Protein AF-A0A392S404-F1 (afdb_monomer_lite)

Secondary structure (DSSP, 8-state):
--TTPPPEEE--SSSSPEEE--HHHHHHH---SSHHHH--

Foldseek 3Di:
DDPPADWDWADDPDDDIDIDSDVVVVVVRDDDPDPVVRVD

InterPro domains:
  IPR001844 Chaperonin Cpn60/GroEL [PTHR45633] (1-40)
  IPR027413 GroEL-like equatorial domain superfamily [G3DSA:1.10.560.10] (1-40)
  IPR027413 GroEL-like equatorial domain superfamily [SSF48592] (1-40)

Organism: NCBI:txid97028

Structure (mmCIF, N/CA/C/O backbone):
data_AF-A0A392S404-F1
#
_entry.id   AF-A0A392S404-F1
#
loop_
_atom_site.group_PDB
_atom_site.id
_atom_site.type_symbol
_atom_site.label_atom_id
_atom_site.label_alt_id
_atom_site.label_comp_id
_atom_site.label_asym_id
_atom_site.label_entity_id
_atom_site.label_seq_id
_atom_site.pdbx_PDB_ins_code
_atom_site.Cartn_x
_atom_site.Cartn_y
_atom_site.Cartn_z
_atom_site.occupancy
_atom_site.B_iso_or_equiv
_atom_site.auth_seq_id
_atom_site.auth_comp_id
_atom_site.auth_asym_id
_atom_site.auth_atom_id
_atom_site.pdbx_PDB_model_num
ATOM 1 N N . MET A 1 1 ? 2.790 -9.036 -4.156 1.00 61.31 1 MET A N 1
ATOM 2 C CA . MET A 1 1 ? 3.322 -8.188 -5.242 1.00 61.31 1 MET A CA 1
ATOM 3 C C . MET A 1 1 ? 4.102 -9.085 -6.184 1.00 61.31 1 MET A C 1
ATOM 5 O O . MET A 1 1 ? 5.107 -9.637 -5.769 1.00 61.31 1 MET A O 1
ATOM 9 N N . GLY A 1 2 ? 3.565 -9.370 -7.369 1.00 69.06 2 GLY A N 1
ATOM 10 C CA . GLY A 1 2 ? 4.197 -10.309 -8.301 1.00 69.06 2 GLY A CA 1
ATOM 11 C C . GLY A 1 2 ? 5.234 -9.634 -9.207 1.00 69.06 2 GLY A C 1
ATOM 12 O O . GLY A 1 2 ? 5.244 -8.407 -9.305 1.00 69.06 2 GLY A O 1
ATOM 13 N N . PRO A 1 3 ? 6.036 -10.416 -9.948 1.00 76.06 3 PRO A N 1
ATOM 14 C CA . PRO A 1 3 ? 7.039 -9.907 -10.893 1.00 76.06 3 PRO A CA 1
ATOM 15 C C . PRO A 1 3 ? 6.450 -9.056 -12.040 1.00 76.06 3 PRO A C 1
ATOM 17 O O . PRO A 1 3 ? 7.178 -8.329 -12.705 1.00 76.06 3 PRO A O 1
ATOM 20 N N . LYS A 1 4 ? 5.122 -9.083 -12.243 1.00 78.88 4 LYS A N 1
ATOM 21 C CA . LYS A 1 4 ? 4.362 -8.183 -13.135 1.00 78.88 4 LYS A CA 1
ATOM 22 C C . LYS A 1 4 ? 3.595 -7.092 -12.364 1.00 78.88 4 LYS A C 1
ATOM 24 O O . LYS A 1 4 ? 2.431 -6.820 -12.653 1.00 78.88 4 LYS A O 1
ATOM 29 N N . GLY A 1 5 ? 4.207 -6.513 -11.332 1.00 72.31 5 GLY A N 1
ATOM 30 C CA . GLY A 1 5 ? 3.613 -5.418 -10.560 1.00 72.31 5 GLY A CA 1
ATOM 31 C C . GLY A 1 5 ? 3.310 -4.193 -11.433 1.00 72.31 5 GLY A C 1
ATOM 32 O O . GLY A 1 5 ? 4.115 -3.818 -12.287 1.00 72.31 5 GLY A O 1
ATOM 33 N N . ARG A 1 6 ? 2.141 -3.578 -11.224 1.00 83.81 6 ARG A N 1
ATOM 34 C CA . ARG A 1 6 ? 1.740 -2.327 -11.887 1.00 83.81 6 ARG A CA 1
ATOM 35 C C . ARG A 1 6 ? 2.430 -1.132 -11.230 1.00 83.81 6 ARG A C 1
ATOM 37 O O . ARG A 1 6 ? 2.738 -1.173 -10.041 1.00 83.81 6 ARG A O 1
ATOM 44 N N . ASN A 1 7 ? 2.649 -0.078 -12.012 1.00 83.88 7 ASN A N 1
ATOM 45 C CA . ASN A 1 7 ? 3.186 1.179 -11.503 1.00 83.88 7 ASN A CA 1
ATOM 46 C C . ASN A 1 7 ? 2.108 1.909 -10.713 1.00 83.88 7 ASN A C 1
ATOM 48 O O . ASN A 1 7 ? 0.980 2.040 -11.188 1.00 83.88 7 ASN A O 1
ATOM 52 N N . VAL A 1 8 ? 2.477 2.407 -9.541 1.00 84.12 8 VAL A N 1
ATOM 53 C CA . VAL A 1 8 ? 1.643 3.309 -8.756 1.00 84.12 8 VAL A CA 1
ATOM 54 C C . VAL A 1 8 ? 2.306 4.676 -8.766 1.00 84.12 8 VAL A C 1
ATOM 56 O O . VAL A 1 8 ? 3.506 4.799 -8.517 1.00 84.12 8 VAL A O 1
ATOM 59 N N . VAL A 1 9 ? 1.523 5.696 -9.101 1.00 86.19 9 VAL A N 1
ATOM 60 C CA . VAL A 1 9 ? 1.962 7.090 -9.104 1.00 86.19 9 VAL A CA 1
ATOM 61 C C . VAL A 1 9 ? 1.461 7.723 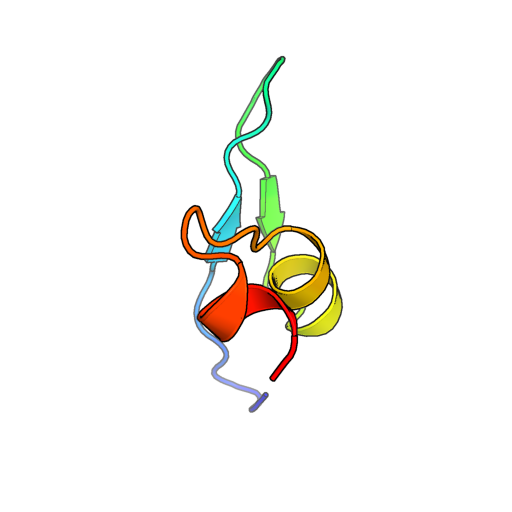-7.815 1.00 86.19 9 VAL A C 1
ATOM 63 O O . VAL A 1 9 ? 0.260 7.725 -7.560 1.00 86.19 9 VAL A O 1
ATOM 66 N N . ILE A 1 10 ? 2.386 8.209 -6.994 1.00 86.56 10 ILE A N 1
ATOM 67 C CA . ILE A 1 10 ? 2.096 8.888 -5.734 1.00 86.56 10 ILE A CA 1
ATOM 68 C C . ILE A 1 10 ? 2.314 10.379 -5.960 1.00 86.56 10 ILE A C 1
ATOM 70 O O . ILE A 1 10 ? 3.417 10.818 -6.299 1.00 86.56 10 ILE A O 1
ATOM 74 N N . GLU A 1 11 ? 1.247 11.148 -5.785 1.00 82.75 11 GLU A N 1
ATOM 75 C CA . GLU A 1 11 ? 1.297 12.602 -5.835 1.00 82.75 11 GLU A CA 1
ATOM 76 C C . GLU A 1 11 ? 1.983 13.133 -4.570 1.00 82.75 11 GLU A C 1
ATOM 78 O O . GLU A 1 11 ? 1.717 12.671 -3.460 1.00 82.75 11 GLU A O 1
ATOM 83 N N . GLN A 1 12 ? 2.918 14.065 -4.742 1.00 80.75 12 GLN A N 1
ATOM 84 C CA . GLN A 1 12 ? 3.639 14.701 -3.641 1.00 80.75 12 GLN A CA 1
ATOM 85 C C . GLN A 1 12 ? 3.249 16.176 -3.583 1.00 80.75 12 GLN A C 1
ATOM 87 O O . GLN A 1 12 ? 3.076 16.808 -4.620 1.00 80.75 12 GLN A O 1
ATOM 92 N N . SER A 1 13 ? 3.146 16.742 -2.377 1.00 79.38 13 SER A N 1
ATOM 93 C CA . SER A 1 13 ? 2.743 18.144 -2.174 1.00 79.38 13 SER A CA 1
ATOM 94 C C . SER A 1 13 ? 3.724 19.167 -2.759 1.00 79.38 13 SER A C 1
ATOM 96 O O . SER A 1 13 ? 3.398 20.348 -2.842 1.00 79.38 13 SER A O 1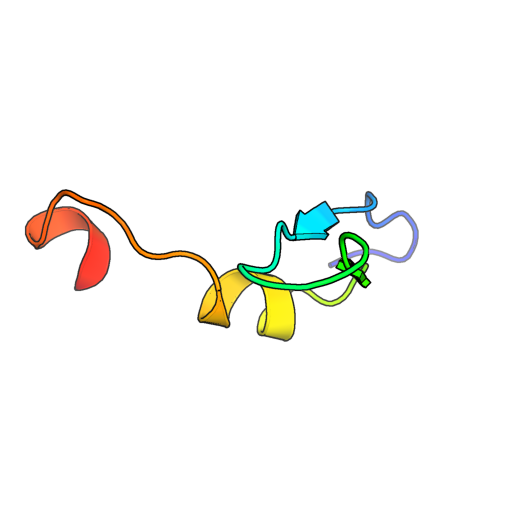
ATOM 98 N N . TYR A 1 14 ? 4.927 18.738 -3.146 1.00 76.31 14 TYR A N 1
ATOM 99 C CA . TYR A 1 14 ? 5.926 19.589 -3.775 1.00 76.31 14 TYR A CA 1
ATOM 100 C C . TYR A 1 14 ? 6.792 18.784 -4.751 1.00 76.31 14 TYR A C 1
ATOM 102 O O . TYR A 1 14 ? 7.327 17.738 -4.384 1.00 76.31 14 TYR A O 1
ATOM 110 N N . GLY A 1 15 ? 6.962 19.289 -5.975 1.00 81.25 15 GLY A N 1
ATOM 111 C CA . GLY A 1 15 ? 7.816 18.684 -7.002 1.00 81.25 15 GLY A CA 1
ATOM 112 C C . GLY A 1 15 ? 7.111 17.680 -7.923 1.00 81.25 15 GLY A C 1
ATOM 113 O O . GLY A 1 15 ? 5.904 17.748 -8.140 1.00 81.25 15 GLY A O 1
ATOM 114 N N . ALA A 1 16 ? 7.894 16.784 -8.532 1.00 83.50 16 ALA A N 1
ATOM 115 C CA . ALA A 1 16 ? 7.405 15.800 -9.497 1.00 83.50 16 ALA A CA 1
ATOM 116 C C . ALA A 1 16 ? 6.783 14.570 -8.803 1.00 83.50 16 ALA A C 1
ATOM 118 O O . ALA A 1 16 ? 7.264 14.152 -7.747 1.00 83.50 16 ALA A O 1
ATOM 119 N N . PRO A 1 17 ? 5.752 13.943 -9.397 1.00 86.50 17 PRO A N 1
ATOM 120 C CA . PRO A 1 17 ? 5.103 12.771 -8.819 1.00 86.50 17 PRO A CA 1
ATOM 121 C C . PRO A 1 17 ? 6.063 11.576 -8.738 1.00 86.50 17 PRO A C 1
ATOM 123 O O . PRO A 1 17 ? 6.839 11.305 -9.659 1.00 86.50 17 PRO A O 1
ATOM 126 N N . LYS A 1 18 ? 5.988 10.818 -7.642 1.00 85.25 18 LYS A N 1
ATOM 127 C CA . LYS A 1 18 ? 6.862 9.666 -7.398 1.00 85.25 18 LYS A CA 1
ATOM 128 C C . LYS A 1 18 ? 6.215 8.393 -7.932 1.00 85.25 18 LYS A C 1
ATOM 130 O O . LYS A 1 18 ? 5.170 7.970 -7.448 1.00 85.25 18 LYS A O 1
ATOM 135 N N . VAL A 1 19 ? 6.854 7.743 -8.904 1.00 86.25 19 VAL A N 1
ATOM 136 C CA . VAL A 1 19 ? 6.398 6.450 -9.436 1.00 86.25 19 VAL A CA 1
ATOM 137 C C . VAL A 1 19 ? 7.095 5.321 -8.683 1.00 86.25 19 VAL A C 1
ATOM 139 O O . VAL A 1 19 ? 8.322 5.244 -8.679 1.00 86.25 19 VAL A O 1
ATOM 1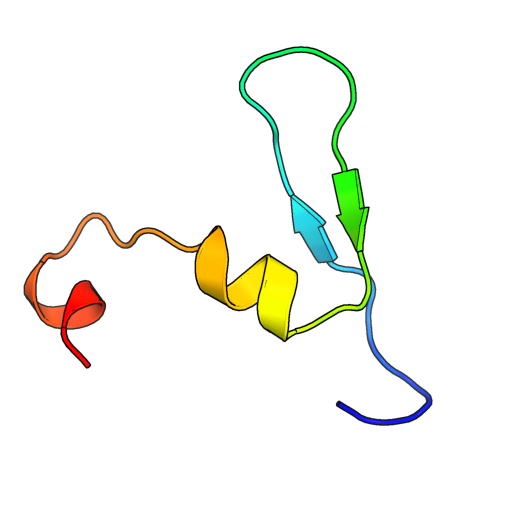42 N N . THR A 1 20 ? 6.333 4.438 -8.042 1.00 83.25 20 THR A N 1
ATOM 143 C CA . THR A 1 20 ? 6.876 3.281 -7.317 1.00 83.25 20 THR A CA 1
ATOM 144 C C . THR A 1 20 ? 6.117 2.003 -7.657 1.00 83.25 20 THR A C 1
ATOM 146 O O . THR A 1 20 ? 4.928 2.007 -7.986 1.00 83.25 20 THR A O 1
ATOM 149 N N . LYS A 1 21 ? 6.838 0.887 -7.587 1.00 83.50 21 LYS A N 1
ATOM 150 C CA . LYS A 1 21 ? 6.296 -0.471 -7.623 1.00 83.50 21 LYS A CA 1
ATOM 151 C C . LYS A 1 21 ? 6.503 -1.152 -6.270 1.00 83.50 21 LYS A C 1
ATOM 153 O O . LYS A 1 21 ? 6.614 -2.367 -6.237 1.00 83.50 21 LYS A O 1
ATOM 158 N N . ASP A 1 22 ? 6.580 -0.402 -5.174 1.00 85.00 22 ASP A N 1
ATOM 159 C CA . ASP A 1 22 ? 6.778 -0.951 -3.833 1.00 85.00 22 ASP A CA 1
ATOM 160 C C . ASP A 1 22 ? 5.483 -0.822 -3.037 1.00 85.00 22 ASP A C 1
ATOM 162 O O . ASP A 1 22 ? 5.084 0.271 -2.633 1.00 85.00 22 ASP A O 1
ATOM 166 N N . GLY A 1 23 ? 4.818 -1.949 -2.783 1.00 79.69 23 GLY A N 1
ATOM 167 C CA . GLY A 1 23 ? 3.529 -1.963 -2.084 1.00 79.69 23 GLY A CA 1
ATOM 168 C C . GLY A 1 23 ? 3.609 -1.406 -0.661 1.00 79.69 23 GLY A C 1
ATOM 169 O O . GLY A 1 23 ? 2.646 -0.821 -0.180 1.00 79.69 23 GLY A O 1
ATOM 170 N N . VAL A 1 24 ? 4.773 -1.516 -0.015 1.00 84.75 24 VAL A N 1
ATOM 171 C CA . VAL A 1 24 ? 5.020 -0.964 1.328 1.00 84.75 24 VAL A CA 1
ATOM 172 C C . VAL A 1 24 ? 5.002 0.565 1.309 1.00 84.75 24 VAL A C 1
ATOM 174 O O . VAL A 1 24 ? 4.435 1.189 2.201 1.00 84.75 24 VAL A O 1
ATOM 177 N N . THR A 1 25 ? 5.604 1.174 0.287 1.00 84.00 25 THR A N 1
ATOM 178 C CA . THR A 1 25 ? 5.628 2.633 0.127 1.00 84.00 25 THR A CA 1
ATOM 179 C C . THR A 1 25 ? 4.235 3.154 -0.196 1.00 84.00 25 THR A C 1
ATOM 181 O O . THR A 1 25 ? 3.802 4.140 0.388 1.00 84.00 25 THR A O 1
ATOM 184 N N . VAL A 1 26 ? 3.512 2.451 -1.070 1.00 84.00 26 VAL A N 1
ATOM 185 C CA . VAL A 1 26 ? 2.127 2.785 -1.422 1.00 84.00 26 VAL A CA 1
ATOM 186 C C . VAL A 1 26 ? 1.219 2.713 -0.193 1.00 84.00 26 VAL A C 1
ATOM 188 O O . VAL A 1 26 ? 0.491 3.662 0.063 1.00 84.00 26 VAL A O 1
ATOM 191 N N . ALA A 1 27 ? 1.306 1.648 0.609 1.00 83.38 27 ALA A N 1
ATOM 192 C CA . ALA A 1 27 ? 0.479 1.480 1.805 1.00 83.38 27 ALA A CA 1
ATOM 193 C C . ALA A 1 27 ? 0.673 2.605 2.835 1.00 83.38 27 ALA A C 1
ATOM 195 O O . ALA A 1 27 ? -0.296 3.059 3.428 1.00 83.38 27 ALA A O 1
ATOM 196 N N . LYS A 1 28 ? 1.907 3.095 3.013 1.00 83.88 28 LYS A N 1
ATOM 197 C CA . LYS A 1 28 ? 2.208 4.195 3.947 1.00 83.88 28 LYS A CA 1
ATOM 198 C C . LYS A 1 28 ? 1.700 5.561 3.484 1.00 83.88 28 LYS A C 1
ATOM 200 O O . LYS A 1 28 ? 1.569 6.454 4.309 1.00 83.88 28 LYS A O 1
ATOM 205 N N . SER A 1 29 ? 1.483 5.744 2.183 1.00 79.75 29 SER A N 1
ATOM 206 C CA . SER A 1 29 ? 1.026 7.016 1.606 1.00 79.75 29 SER A CA 1
ATOM 207 C C . SER A 1 29 ? -0.491 7.091 1.428 1.00 79.75 29 SER A C 1
ATOM 209 O O . SER A 1 29 ? -0.998 8.124 1.001 1.00 79.75 29 SER A O 1
ATOM 211 N N . ILE A 1 30 ? -1.217 6.009 1.709 1.00 82.50 30 ILE A N 1
ATOM 212 C CA . ILE A 1 30 ? -2.673 5.981 1.604 1.00 82.50 30 ILE A CA 1
ATOM 213 C C . ILE A 1 30 ? -3.260 6.463 2.930 1.00 82.50 30 ILE A C 1
ATOM 215 O O . ILE A 1 30 ? -3.210 5.755 3.929 1.00 82.50 30 ILE A O 1
ATOM 219 N N . GLU 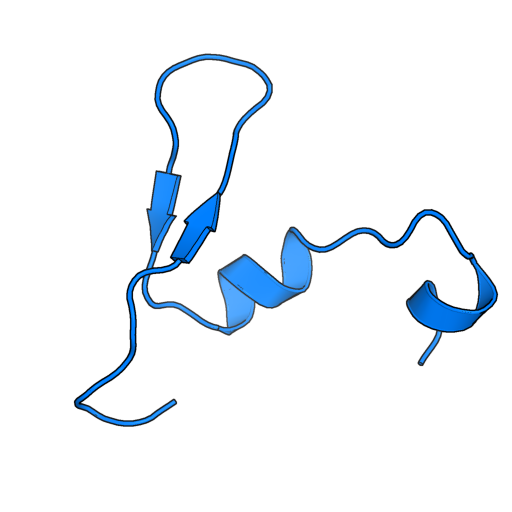A 1 31 ? -3.855 7.653 2.916 1.00 77.56 31 GLU A N 1
ATOM 220 C CA . GLU A 1 31 ? -4.696 8.147 4.005 1.00 77.56 31 GLU A CA 1
ATOM 221 C C . GLU A 1 31 ? -6.151 8.199 3.537 1.00 77.56 31 GLU A C 1
ATOM 223 O O . GLU A 1 31 ? -6.490 8.823 2.526 1.00 77.56 31 GLU A O 1
ATOM 228 N N . PHE A 1 32 ? -7.039 7.536 4.275 1.00 78.44 32 PHE A N 1
ATOM 229 C CA . PHE A 1 32 ? -8.469 7.592 3.999 1.00 78.44 32 PHE A CA 1
ATOM 230 C C . PHE A 1 32 ? -9.114 8.732 4.788 1.00 78.44 32 PHE A C 1
ATOM 232 O O . PHE A 1 32 ? -8.935 8.849 5.997 1.00 78.44 32 PHE A O 1
ATOM 239 N N . LYS A 1 33 ? -9.940 9.542 4.111 1.00 77.06 33 LYS A N 1
ATOM 240 C CA . LYS A 1 33 ? -10.753 10.594 4.757 1.00 77.06 33 LYS A CA 1
ATOM 241 C C . LYS A 1 33 ? -11.675 10.045 5.850 1.00 77.06 33 LYS A C 1
ATOM 243 O O . LYS A 1 33 ? -12.054 10.766 6.766 1.00 77.06 33 LYS A O 1
ATOM 248 N N . ASP A 1 34 ? -12.058 8.781 5.725 1.00 80.88 34 ASP A N 1
ATOM 249 C CA . ASP A 1 34 ? -12.931 8.099 6.662 1.00 80.88 34 ASP A CA 1
ATOM 250 C C . ASP A 1 34 ? -12.097 7.371 7.722 1.00 80.88 34 ASP A C 1
ATOM 252 O O . ASP A 1 34 ? -11.374 6.419 7.416 1.00 80.88 34 ASP A O 1
ATOM 256 N N . LYS A 1 35 ? -12.197 7.824 8.977 1.00 68.81 35 LYS A N 1
ATOM 257 C CA . LYS A 1 35 ? -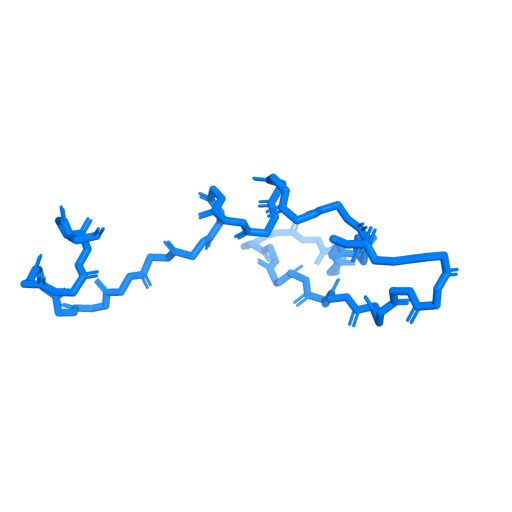11.401 7.295 10.097 1.00 68.81 35 LYS A CA 1
ATOM 258 C C . LYS A 1 35 ? -11.627 5.803 10.314 1.00 68.81 35 LYS A C 1
ATOM 260 O O . LYS A 1 35 ? -10.698 5.108 10.707 1.00 68.81 35 LYS A O 1
ATOM 265 N N . VAL A 1 36 ? -12.828 5.303 10.023 1.00 73.38 36 VAL A N 1
ATOM 266 C CA . VAL A 1 36 ? -13.172 3.886 10.208 1.00 73.38 36 VAL A CA 1
ATOM 267 C C . VAL A 1 36 ? -12.412 3.001 9.213 1.00 73.38 36 VAL A C 1
ATOM 269 O O . VAL A 1 36 ? -12.041 1.880 9.542 1.00 73.38 36 VAL A O 1
ATOM 272 N N . LYS A 1 37 ? -12.112 3.526 8.017 1.00 69.00 37 LYS A N 1
ATOM 273 C CA . LYS A 1 37 ? -11.321 2.832 6.989 1.00 69.00 37 LYS A CA 1
ATOM 274 C C . LYS A 1 37 ? -9.812 2.950 7.192 1.00 69.00 37 LYS A C 1
ATOM 276 O O . LYS A 1 37 ? -9.080 2.196 6.572 1.00 69.00 37 LYS A O 1
ATOM 281 N N . ASN A 1 38 ? -9.353 3.883 8.027 1.00 69.12 38 ASN A N 1
ATOM 282 C CA . ASN A 1 38 ? -7.928 4.083 8.307 1.00 69.12 38 ASN A CA 1
ATOM 283 C C . ASN A 1 38 ? -7.402 3.212 9.468 1.00 69.12 38 ASN A C 1
ATOM 285 O O . ASN A 1 38 ? -6.204 3.178 9.715 1.00 69.12 38 ASN A O 1
ATOM 289 N N . ILE A 1 39 ? -8.294 2.558 10.221 1.00 69.31 39 ILE A N 1
ATOM 290 C CA . ILE A 1 39 ? -7.949 1.726 11.390 1.00 69.31 39 ILE A CA 1
ATOM 291 C C . ILE A 1 39 ? -7.892 0.225 11.033 1.00 69.31 39 ILE A C 1
ATOM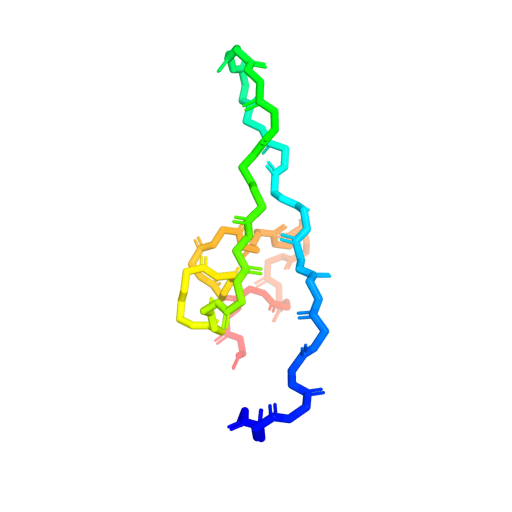 293 O O . ILE A 1 39 ? -7.318 -0.552 11.795 1.00 69.31 39 ILE A O 1
ATOM 297 N N . GLY A 1 40 ? -8.488 -0.182 9.903 1.00 58.22 40 GLY A N 1
ATOM 298 C CA . GLY A 1 40 ? -8.519 -1.573 9.424 1.00 58.22 40 GLY A CA 1
ATOM 299 C C . GLY A 1 40 ? -7.335 -1.926 8.540 1.00 58.22 40 GLY A C 1
ATOM 300 O O . GLY A 1 40 ? -6.867 -3.079 8.653 1.00 58.22 40 GLY A O 1
#

Radius of gyration: 12.1 Å; chains: 1; bounding box: 21×30×24 Å

Sequence (40 aa):
MGPKGRNVVIEQSYGAPKVTKDGVTVAKSIEFKDKVKNIG

pLDDT: mean 78.99, std 6.94, range [58.22, 86.56]